Protein AF-A0A131XRS7-F1 (afdb_monomer_lite)

Sequence (82 aa):
GEVAGVSEVPCPFARRSQDFSTMAGGFLTTLYNGVFKRTSTFALAVIVGAFFVERATDAAADAIFESVNKGKLWKDIKKNYE

Structure (mmCIF, N/CA/C/O backbone):
data_AF-A0A131XRS7-F1
#
_entry.id   AF-A0A131XRS7-F1
#
loop_
_atom_site.group_PDB
_atom_site.id
_atom_site.type_symbol
_atom_site.label_atom_id
_atom_site.label_alt_id
_atom_site.label_comp_id
_atom_site.label_asym_id
_atom_site.label_entity_id
_atom_site.label_seq_id
_atom_site.pdbx_PDB_ins_code
_atom_site.Cartn_x
_atom_site.Cartn_y
_atom_site.Cartn_z
_atom_site.occupancy
_atom_site.B_iso_or_equiv
_atom_site.auth_seq_id
_atom_site.auth_comp_id
_atom_site.auth_asym_id
_atom_site.auth_atom_id
_atom_site.pdbx_PDB_model_num
ATOM 1 N N . GLY A 1 1 ? 47.623 -44.316 -40.620 1.00 45.28 1 GLY A N 1
ATOM 2 C CA . GLY A 1 1 ? 47.665 -43.030 -39.910 1.00 45.28 1 GLY A CA 1
ATOM 3 C C . GLY A 1 1 ? 46.328 -42.379 -40.115 1.00 45.28 1 GLY A C 1
ATOM 4 O O . GLY A 1 1 ? 46.069 -41.925 -41.218 1.00 45.28 1 GLY A O 1
ATOM 5 N N . GLU A 1 2 ? 45.463 -42.456 -39.112 1.00 47.28 2 GLU A N 1
ATOM 6 C CA . GLU A 1 2 ? 44.092 -41.956 -39.181 1.00 47.28 2 GLU A CA 1
ATOM 7 C C . GLU A 1 2 ? 44.029 -40.623 -38.438 1.00 47.28 2 GLU A C 1
ATOM 9 O O . GLU A 1 2 ? 44.244 -40.554 -37.230 1.00 47.28 2 GLU A O 1
ATOM 14 N N . VAL A 1 3 ? 43.820 -39.556 -39.203 1.00 56.38 3 VAL A N 1
ATOM 15 C CA . VAL A 1 3 ? 43.493 -38.223 -38.707 1.00 56.38 3 VAL A CA 1
ATOM 16 C C . VAL A 1 3 ? 41.975 -38.089 -38.763 1.00 56.38 3 VAL A C 1
ATOM 18 O O . VAL A 1 3 ? 41.407 -37.858 -39.826 1.00 56.38 3 VAL A O 1
ATOM 21 N N . ALA A 1 4 ? 41.308 -38.263 -37.625 1.00 54.12 4 ALA A N 1
ATOM 22 C CA . ALA A 1 4 ? 39.875 -38.028 -37.498 1.00 54.12 4 ALA A CA 1
ATOM 23 C C . ALA A 1 4 ? 39.603 -37.092 -36.315 1.00 54.12 4 ALA A C 1
ATOM 25 O O . ALA A 1 4 ? 39.791 -37.456 -35.160 1.00 54.12 4 ALA A O 1
ATOM 26 N N . GLY A 1 5 ? 39.191 -35.869 -36.662 1.00 52.12 5 GLY A N 1
ATOM 27 C CA . GLY A 1 5 ? 38.233 -35.030 -35.940 1.00 52.12 5 GLY A CA 1
ATOM 28 C C . GLY A 1 5 ? 38.404 -34.876 -34.432 1.00 52.12 5 GLY A C 1
ATOM 29 O O . GLY A 1 5 ? 37.849 -35.641 -33.651 1.00 52.12 5 GLY A O 1
ATOM 30 N N . VAL A 1 6 ? 39.046 -33.780 -34.031 1.00 53.47 6 VAL A N 1
ATOM 31 C CA . VAL A 1 6 ? 38.887 -33.185 -32.701 1.00 53.47 6 VAL A CA 1
ATOM 32 C C . VAL A 1 6 ? 37.404 -32.848 -32.503 1.00 53.47 6 VAL A C 1
ATOM 34 O O . VAL A 1 6 ? 36.907 -31.865 -33.045 1.00 53.47 6 VAL A O 1
ATOM 37 N N . SER A 1 7 ? 36.677 -33.674 -31.748 1.00 58.31 7 SER A N 1
ATOM 38 C CA . SER A 1 7 ? 35.397 -33.268 -31.172 1.00 58.31 7 SER A CA 1
ATOM 39 C C . SER A 1 7 ? 35.695 -32.223 -30.101 1.00 58.31 7 SER A C 1
ATOM 41 O O . SER A 1 7 ? 36.372 -32.536 -29.119 1.00 58.31 7 SER A O 1
ATOM 43 N N . GLU A 1 8 ? 35.221 -30.991 -30.278 1.00 60.03 8 GLU A N 1
ATOM 44 C CA . GLU A 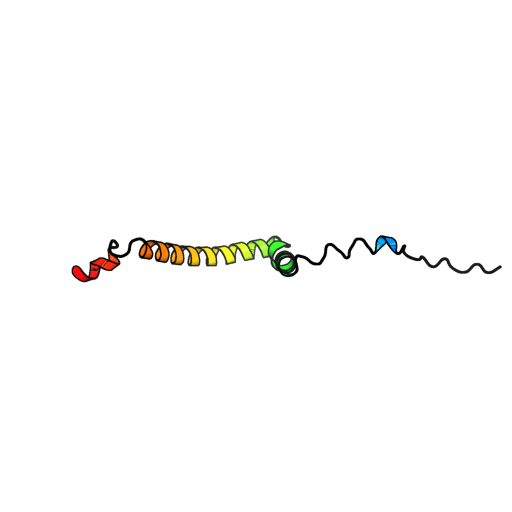1 8 ? 35.269 -29.974 -29.230 1.00 60.03 8 GLU A CA 1
ATOM 45 C C . GLU A 1 8 ? 34.461 -30.464 -28.025 1.00 60.03 8 GLU A C 1
ATOM 47 O O . GLU A 1 8 ? 33.234 -30.401 -28.000 1.00 60.03 8 GLU A O 1
ATOM 52 N N . VAL A 1 9 ? 35.153 -31.009 -27.025 1.00 62.38 9 VAL A N 1
ATOM 53 C CA . VAL A 1 9 ? 34.568 -31.303 -25.721 1.00 62.38 9 VAL A CA 1
ATOM 54 C C . VAL A 1 9 ? 34.489 -29.966 -24.987 1.00 62.38 9 VAL A C 1
ATOM 56 O O . VAL A 1 9 ? 35.538 -29.436 -24.610 1.00 62.38 9 VAL A O 1
ATOM 59 N N . PRO A 1 10 ? 33.299 -29.376 -24.766 1.00 64.12 10 PRO A N 1
ATOM 60 C CA . PRO A 1 10 ? 33.223 -28.211 -23.906 1.00 64.12 10 PRO A CA 1
ATOM 61 C C . PRO A 1 10 ? 33.673 -28.632 -22.506 1.00 64.12 10 PRO A C 1
ATOM 63 O O . PRO A 1 10 ? 33.172 -29.613 -21.950 1.00 64.12 10 PRO A O 1
ATOM 66 N N . CYS A 1 11 ? 34.640 -27.903 -21.944 1.00 64.50 11 CYS A N 1
ATOM 67 C CA . CYS A 1 11 ? 35.189 -28.190 -20.626 1.00 64.50 11 CYS A CA 1
ATOM 68 C C . CYS A 1 11 ? 34.049 -28.348 -19.597 1.00 64.50 11 CYS A C 1
ATOM 70 O O . CYS A 1 11 ? 33.247 -27.419 -19.437 1.00 64.50 11 CYS A O 1
ATOM 72 N N . PRO A 1 12 ? 33.986 -29.457 -18.834 1.00 58.56 12 PRO A N 1
ATOM 73 C CA . PRO A 1 12 ? 32.934 -29.685 -17.834 1.00 58.56 12 PRO A CA 1
ATOM 74 C C . PRO A 1 12 ? 32.940 -28.644 -16.697 1.00 58.56 12 PRO A C 1
ATOM 76 O O . PRO A 1 12 ? 31.980 -28.535 -15.938 1.00 58.56 12 PRO A O 1
ATOM 79 N N . PHE A 1 13 ? 34.001 -27.839 -16.603 1.00 59.47 13 PHE A N 1
ATOM 80 C CA . PHE A 1 13 ? 34.192 -26.805 -15.592 1.00 59.47 13 PHE A CA 1
ATOM 81 C C . PHE A 1 13 ? 33.418 -25.499 -15.863 1.00 59.47 13 PHE A C 1
ATOM 83 O O . PHE A 1 13 ? 33.082 -24.789 -14.921 1.00 59.47 13 PHE A O 1
ATOM 90 N N . ALA A 1 14 ? 33.048 -25.195 -17.113 1.00 53.97 14 ALA A N 1
ATOM 91 C CA . ALA A 1 14 ? 32.321 -23.958 -17.437 1.00 53.97 14 ALA A CA 1
ATOM 92 C C . ALA A 1 14 ? 30.794 -24.055 -17.233 1.00 53.97 14 ALA A C 1
ATOM 94 O O . ALA A 1 14 ? 30.090 -23.055 -17.341 1.00 53.97 14 ALA A O 1
ATOM 95 N N . ARG A 1 15 ? 30.267 -25.248 -16.920 1.00 56.03 15 ARG A N 1
ATOM 96 C CA . ARG A 1 15 ? 28.829 -25.475 -16.683 1.00 56.03 15 ARG A CA 1
ATOM 97 C C . ARG A 1 15 ? 28.453 -25.493 -15.194 1.00 56.03 15 ARG A C 1
ATOM 99 O O . ARG A 1 15 ? 27.281 -25.541 -14.866 1.00 56.03 15 ARG A O 1
ATOM 106 N N . ARG A 1 16 ? 29.428 -25.433 -14.280 1.00 51.81 16 ARG A N 1
ATOM 107 C CA . ARG A 1 16 ? 29.223 -25.574 -12.823 1.00 51.81 16 ARG A CA 1
ATOM 108 C C . ARG A 1 16 ? 29.370 -24.253 -12.049 1.00 51.81 16 ARG A C 1
ATOM 110 O O . ARG A 1 16 ? 29.727 -24.247 -10.881 1.00 51.81 16 ARG A O 1
ATOM 117 N N . SER A 1 17 ? 29.085 -23.114 -12.673 1.00 50.50 17 SER A N 1
ATOM 118 C CA . SER A 1 17 ? 28.919 -21.838 -11.951 1.00 50.50 17 SER A CA 1
ATOM 119 C C . SER A 1 17 ? 27.510 -21.250 -12.067 1.00 50.50 17 SER A C 1
ATOM 121 O O . SER A 1 17 ? 27.218 -20.258 -11.407 1.00 50.50 17 SER A O 1
ATOM 123 N N . GLN A 1 18 ? 26.612 -21.867 -12.846 1.00 57.34 18 GLN A N 1
ATOM 124 C CA . GLN A 1 18 ? 25.258 -21.343 -13.079 1.00 57.34 18 GLN A CA 1
ATOM 125 C C . GLN A 1 18 ? 24.168 -21.967 -12.187 1.00 57.34 18 GLN A C 1
ATOM 127 O O . GLN A 1 18 ? 23.050 -21.456 -12.147 1.00 57.34 18 GLN A O 1
ATOM 132 N N . ASP A 1 19 ? 24.492 -23.000 -11.403 1.00 54.94 19 ASP A N 1
ATOM 133 C CA . ASP A 1 19 ? 23.456 -23.843 -10.785 1.00 54.94 19 ASP A CA 1
ATOM 134 C C . ASP A 1 19 ? 23.187 -23.577 -9.290 1.00 54.94 19 ASP A C 1
ATOM 136 O O . ASP A 1 19 ? 22.224 -24.115 -8.755 1.00 54.94 19 ASP A O 1
ATOM 140 N N . PHE A 1 20 ? 23.965 -22.731 -8.598 1.00 51.50 20 PHE A N 1
ATOM 141 C CA . PHE A 1 20 ? 23.768 -22.487 -7.150 1.00 51.50 20 PHE A CA 1
ATOM 142 C C . PHE A 1 20 ? 23.195 -21.100 -6.790 1.00 51.50 20 PHE A C 1
ATOM 144 O O . PHE A 1 20 ? 22.865 -20.854 -5.636 1.00 51.50 20 PHE A O 1
ATOM 151 N N . SER A 1 21 ? 23.016 -20.195 -7.762 1.00 52.03 21 SER A N 1
ATOM 152 C CA . SER A 1 21 ? 22.461 -18.843 -7.522 1.00 52.03 21 SER A CA 1
ATOM 153 C C . SER A 1 21 ? 20.963 -18.712 -7.872 1.00 52.03 21 SER A C 1
ATOM 155 O O . SER A 1 21 ? 20.338 -17.682 -7.635 1.00 52.03 21 SER A O 1
ATOM 157 N N . THR A 1 22 ? 20.352 -19.766 -8.424 1.00 58.75 22 THR A N 1
ATOM 158 C CA . THR A 1 22 ? 19.042 -19.709 -9.111 1.00 58.75 22 THR A CA 1
ATOM 159 C C . THR A 1 22 ? 17.855 -20.186 -8.249 1.00 58.75 22 THR A C 1
ATOM 161 O O . THR A 1 22 ? 16.764 -20.399 -8.765 1.00 58.75 22 THR A O 1
ATOM 164 N N . MET A 1 23 ? 18.002 -20.358 -6.928 1.00 54.41 23 MET A N 1
ATOM 165 C CA . MET A 1 23 ? 16.980 -21.061 -6.118 1.00 54.41 23 MET A CA 1
ATOM 166 C C . MET A 1 23 ? 16.594 -20.406 -4.778 1.00 54.41 23 MET A C 1
ATOM 168 O O . MET A 1 23 ? 16.208 -21.105 -3.849 1.00 54.41 23 MET A O 1
ATOM 172 N N . ALA A 1 24 ? 16.636 -19.074 -4.661 1.00 57.56 24 ALA A N 1
ATOM 173 C CA . ALA A 1 24 ? 16.162 -18.364 -3.455 1.00 57.56 24 ALA A CA 1
ATOM 174 C C . ALA A 1 24 ? 15.028 -17.344 -3.703 1.00 57.56 24 ALA A C 1
ATOM 176 O O . ALA A 1 24 ? 14.574 -16.691 -2.769 1.00 57.56 24 ALA A O 1
ATOM 177 N N . GLY A 1 25 ? 14.545 -17.189 -4.942 1.00 63.00 25 GLY A N 1
ATOM 178 C CA . GLY A 1 25 ? 13.745 -16.014 -5.312 1.00 63.00 25 GLY A CA 1
ATOM 179 C C . GLY A 1 25 ? 12.523 -16.247 -6.190 1.00 63.00 25 GLY A C 1
ATOM 180 O O . GLY A 1 25 ? 12.075 -15.286 -6.795 1.00 63.00 25 GLY A O 1
ATOM 181 N N . GLY A 1 26 ? 11.959 -17.455 -6.296 1.00 78.44 26 GLY A N 1
ATOM 182 C CA . GLY A 1 26 ? 10.942 -17.770 -7.320 1.00 78.44 26 GLY A CA 1
ATOM 183 C C . GLY A 1 26 ? 9.794 -16.750 -7.445 1.00 78.44 26 GLY A C 1
ATOM 184 O O . GLY A 1 26 ? 9.426 -16.367 -8.556 1.00 78.44 26 GLY A O 1
ATOM 185 N N . PHE A 1 27 ? 9.295 -16.219 -6.325 1.00 83.81 27 PHE A N 1
ATOM 186 C CA . PHE A 1 27 ? 8.247 -15.193 -6.327 1.00 83.81 27 PHE A CA 1
ATOM 187 C C . PHE A 1 27 ? 8.763 -13.797 -6.717 1.00 83.81 27 PHE A C 1
ATOM 189 O O . PHE A 1 27 ? 8.233 -13.181 -7.641 1.00 83.81 27 PHE A O 1
ATOM 196 N N . LEU A 1 28 ? 9.827 -13.307 -6.070 1.00 87.19 28 LEU A N 1
ATOM 197 C CA . LEU A 1 28 ? 10.399 -11.984 -6.357 1.00 87.19 28 LEU A CA 1
ATOM 198 C C . LEU A 1 28 ? 10.978 -11.902 -7.775 1.00 87.19 28 LEU A C 1
ATOM 200 O O . LEU A 1 28 ? 10.837 -10.884 -8.444 1.00 87.19 28 LEU A O 1
ATOM 204 N N . THR A 1 29 ? 11.566 -12.988 -8.272 1.00 86.94 29 THR A N 1
ATOM 205 C CA . THR A 1 29 ? 12.050 -13.117 -9.649 1.00 86.94 29 THR A CA 1
ATOM 206 C C . THR A 1 29 ? 10.892 -13.093 -10.648 1.00 86.94 29 THR A C 1
ATOM 208 O O . THR A 1 29 ? 11.016 -12.474 -11.705 1.00 86.94 29 THR A O 1
ATOM 211 N N . THR A 1 30 ? 9.751 -13.705 -10.320 1.00 87.25 30 THR A N 1
ATOM 212 C CA . THR A 1 30 ? 8.542 -13.644 -11.158 1.00 87.25 30 THR A CA 1
ATOM 213 C C . THR A 1 30 ? 7.953 -12.235 -11.185 1.00 87.25 30 THR A C 1
ATOM 215 O O . THR A 1 30 ? 7.688 -11.709 -12.265 1.00 87.25 30 THR A O 1
ATOM 218 N N . LEU A 1 31 ? 7.831 -11.577 -10.028 1.00 88.56 31 LEU A N 1
ATOM 219 C CA . LEU A 1 31 ? 7.381 -10.184 -9.944 1.00 88.56 31 LEU A CA 1
ATOM 220 C C . LEU A 1 31 ? 8.316 -9.232 -10.688 1.00 88.56 31 LEU A C 1
ATOM 222 O O . LEU A 1 31 ? 7.855 -8.365 -11.430 1.00 88.56 31 LEU A O 1
ATOM 226 N N . TYR A 1 32 ? 9.629 -9.401 -10.525 1.00 88.38 32 TYR A N 1
ATOM 227 C CA . TYR A 1 32 ? 10.613 -8.576 -11.208 1.00 88.38 32 TYR A CA 1
ATOM 228 C C . TYR A 1 32 ? 10.479 -8.716 -12.721 1.00 88.38 32 TYR A C 1
ATOM 230 O O . TYR A 1 32 ? 10.316 -7.721 -13.419 1.00 88.38 32 TYR A O 1
ATOM 238 N N . ASN A 1 33 ? 10.463 -9.948 -13.234 1.00 86.94 33 ASN A N 1
ATOM 239 C CA . ASN A 1 33 ? 10.326 -10.186 -14.667 1.00 86.94 33 ASN A CA 1
ATOM 240 C C . ASN A 1 33 ? 8.956 -9.766 -15.227 1.00 86.94 33 ASN A C 1
ATOM 242 O O . ASN A 1 33 ? 8.899 -9.371 -16.390 1.00 86.94 33 ASN A O 1
ATOM 246 N N . GLY A 1 34 ? 7.886 -9.834 -14.427 1.00 86.44 34 GLY A N 1
ATOM 247 C CA . GLY A 1 34 ? 6.524 -9.502 -14.851 1.00 86.44 34 GLY A CA 1
ATOM 248 C C . GLY A 1 34 ? 6.186 -8.011 -14.799 1.00 86.44 34 GLY A C 1
ATOM 249 O O . GLY A 1 34 ? 5.540 -7.504 -15.711 1.00 86.44 34 GLY A O 1
ATOM 250 N N . VAL A 1 35 ? 6.624 -7.300 -13.758 1.00 86.38 35 VAL A N 1
ATOM 251 C CA . VAL A 1 35 ? 6.172 -5.926 -13.479 1.00 86.38 35 VAL A CA 1
ATOM 252 C C . VAL A 1 35 ? 7.322 -4.922 -13.489 1.00 86.38 35 VAL A C 1
ATOM 254 O O . VAL A 1 35 ? 7.198 -3.868 -14.110 1.00 86.38 35 VAL A O 1
ATOM 257 N N . PHE A 1 36 ? 8.454 -5.245 -12.859 1.00 88.00 36 PHE A N 1
ATOM 258 C CA . PHE A 1 36 ? 9.532 -4.276 -12.609 1.00 88.00 36 PHE A CA 1
ATOM 259 C C . PHE A 1 36 ? 10.637 -4.244 -13.684 1.00 88.00 36 PHE A C 1
ATOM 261 O O . PHE A 1 36 ? 11.441 -3.317 -13.707 1.00 88.00 36 PHE A O 1
ATOM 268 N N . LYS A 1 37 ? 10.692 -5.223 -14.597 1.00 88.50 37 LYS A N 1
ATOM 269 C CA . LYS A 1 37 ? 11.743 -5.342 -15.626 1.00 88.50 37 LYS A CA 1
ATOM 270 C C . LYS A 1 37 ? 11.585 -4.370 -16.796 1.00 88.50 37 LYS A C 1
ATOM 272 O O . LYS A 1 37 ? 12.580 -3.994 -17.413 1.00 88.50 37 LYS A O 1
ATOM 277 N N . ARG A 1 38 ? 10.354 -3.991 -17.152 1.00 91.44 38 ARG A N 1
ATOM 278 C CA . ARG A 1 38 ? 10.067 -3.031 -18.232 1.00 91.44 38 ARG A CA 1
ATOM 279 C C . ARG A 1 38 ? 9.541 -1.740 -17.608 1.00 91.44 38 ARG A C 1
ATOM 281 O O . ARG A 1 38 ? 8.614 -1.770 -16.807 1.00 91.44 38 ARG A O 1
ATOM 288 N N . THR A 1 39 ? 10.100 -0.598 -18.003 1.00 91.06 39 THR A N 1
ATOM 289 C CA . THR A 1 39 ? 9.720 0.714 -17.448 1.00 91.06 39 THR A CA 1
ATOM 290 C C . THR A 1 39 ? 8.258 1.072 -17.726 1.00 91.06 39 THR A C 1
ATOM 292 O O . THR A 1 39 ? 7.601 1.663 -16.874 1.00 91.06 39 THR A O 1
ATOM 295 N N . SER A 1 40 ? 7.719 0.660 -18.876 1.00 91.06 40 SER A N 1
ATOM 296 C CA . SER A 1 40 ? 6.313 0.869 -19.238 1.00 91.06 40 SER A CA 1
ATOM 297 C C . SER A 1 40 ? 5.341 0.058 -18.373 1.00 91.06 40 SER A C 1
ATOM 299 O O . SER A 1 40 ? 4.351 0.610 -17.898 1.00 91.06 40 SER A O 1
ATOM 301 N N . THR A 1 41 ? 5.618 -1.226 -18.116 1.00 90.94 41 THR A N 1
ATOM 302 C CA . THR A 1 41 ? 4.777 -2.063 -17.234 1.00 90.94 41 THR A CA 1
ATOM 303 C C . THR A 1 41 ? 4.887 -1.626 -15.781 1.00 90.94 41 THR A C 1
ATOM 305 O O . THR A 1 41 ? 3.897 -1.651 -15.054 1.00 90.94 41 THR A O 1
ATOM 308 N N . PHE A 1 42 ? 6.072 -1.172 -15.374 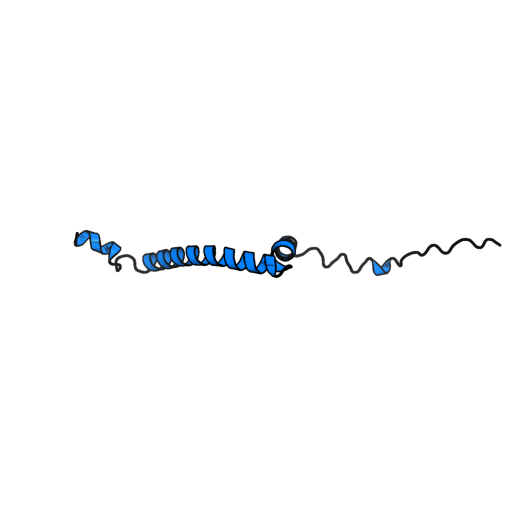1.00 92.94 42 PHE A N 1
ATOM 309 C CA . PHE A 1 42 ? 6.307 -0.614 -14.052 1.00 92.94 42 PHE A CA 1
ATOM 310 C C . PHE A 1 42 ? 5.481 0.655 -13.818 1.00 92.94 42 PHE A C 1
ATOM 312 O O . PHE A 1 42 ? 4.776 0.741 -12.817 1.00 92.94 42 PHE A O 1
ATOM 319 N N . ALA A 1 43 ? 5.503 1.608 -14.755 1.00 94.94 43 ALA A N 1
ATOM 320 C CA . ALA A 1 43 ? 4.722 2.838 -14.640 1.00 94.94 43 ALA A CA 1
ATOM 321 C C . ALA A 1 43 ? 3.217 2.554 -14.505 1.00 94.94 43 ALA A C 1
ATOM 323 O O . ALA A 1 43 ? 2.560 3.119 -13.633 1.00 94.94 43 ALA A O 1
ATOM 324 N N . LEU A 1 44 ? 2.681 1.626 -15.307 1.00 94.75 44 LEU A N 1
ATOM 325 C CA . LEU A 1 44 ? 1.282 1.204 -15.190 1.00 94.75 44 LEU A CA 1
ATOM 326 C C . LEU A 1 44 ? 0.979 0.575 -13.827 1.00 94.75 44 LEU A C 1
ATOM 328 O O . LEU A 1 44 ? -0.031 0.910 -13.214 1.00 94.75 44 LEU A O 1
ATOM 332 N N . ALA A 1 45 ? 1.854 -0.296 -13.325 1.00 94.62 45 ALA A N 1
ATOM 333 C CA . ALA A 1 45 ? 1.675 -0.912 -12.016 1.00 94.62 45 ALA A CA 1
ATOM 334 C C . ALA A 1 45 ? 1.720 0.106 -10.870 1.00 94.62 45 ALA A C 1
ATOM 336 O O . ALA A 1 45 ? 0.956 -0.029 -9.919 1.00 94.62 45 ALA A O 1
ATOM 337 N N . VAL A 1 46 ? 2.560 1.140 -10.969 1.00 94.31 46 VAL A N 1
ATOM 338 C CA . VAL A 1 46 ? 2.609 2.230 -9.985 1.00 94.31 46 VAL A CA 1
ATOM 339 C C . VAL A 1 46 ? 1.340 3.074 -10.034 1.00 94.31 46 VAL A C 1
ATOM 341 O O . VAL A 1 46 ? 0.786 3.355 -8.981 1.00 94.31 46 VAL A O 1
ATOM 344 N N . ILE A 1 47 ? 0.844 3.442 -11.219 1.00 96.06 47 ILE A N 1
ATOM 345 C CA . ILE A 1 47 ? -0.398 4.224 -11.351 1.00 96.06 47 ILE A CA 1
ATOM 346 C C . ILE A 1 47 ? -1.577 3.449 -10.762 1.00 96.06 47 ILE A C 1
ATOM 348 O O . ILE A 1 47 ? -2.299 3.961 -9.913 1.00 96.06 47 ILE A O 1
ATOM 352 N N . VAL A 1 48 ? -1.747 2.192 -11.176 1.00 95.69 48 VAL A N 1
ATOM 353 C CA . VAL A 1 48 ? -2.821 1.330 -10.671 1.00 95.69 48 VAL A CA 1
ATOM 354 C C . VAL A 1 48 ? -2.667 1.116 -9.166 1.00 95.69 48 VAL A C 1
ATOM 356 O O . VAL A 1 48 ? -3.627 1.284 -8.421 1.00 95.69 48 VAL A O 1
ATOM 359 N N . GLY A 1 49 ? -1.454 0.804 -8.706 1.00 95.38 49 GLY A N 1
ATOM 360 C CA . GLY A 1 49 ? -1.151 0.641 -7.289 1.00 95.38 49 GLY A CA 1
ATOM 361 C C . GLY A 1 49 ? -1.470 1.892 -6.472 1.00 95.38 49 GLY A C 1
ATOM 362 O O . GLY A 1 49 ? -2.068 1.770 -5.410 1.00 95.38 49 GLY A O 1
ATOM 363 N N . ALA A 1 50 ? -1.150 3.082 -6.983 1.00 95.88 50 ALA A N 1
ATOM 364 C CA . ALA A 1 50 ? -1.427 4.349 -6.316 1.00 95.88 50 ALA A CA 1
ATOM 365 C C . ALA A 1 50 ? -2.929 4.566 -6.096 1.00 95.88 50 ALA A C 1
ATOM 367 O O . ALA A 1 50 ? -3.316 4.869 -4.973 1.00 95.88 50 ALA A O 1
ATOM 368 N N . PHE A 1 51 ? -3.777 4.312 -7.100 1.00 95.69 51 PHE A N 1
ATOM 369 C CA . PHE A 1 51 ? -5.236 4.419 -6.943 1.00 95.69 51 PHE A CA 1
ATOM 370 C C . PHE A 1 51 ? -5.785 3.504 -5.841 1.00 95.69 51 PHE A C 1
ATOM 372 O O . PHE A 1 51 ? -6.658 3.895 -5.065 1.00 95.69 51 PHE A O 1
ATOM 379 N N . PHE A 1 52 ? -5.285 2.269 -5.761 1.00 96.44 52 PHE A N 1
ATOM 380 C CA . PHE A 1 52 ? -5.723 1.333 -4.726 1.00 96.44 52 PHE A CA 1
ATOM 381 C C . PHE A 1 52 ? -5.184 1.700 -3.345 1.00 96.44 52 PHE A C 1
ATOM 383 O O . PHE A 1 52 ? -5.917 1.595 -2.363 1.00 96.44 52 PHE A O 1
ATOM 390 N N . VAL A 1 53 ? -3.925 2.132 -3.266 1.00 96.50 53 VAL A N 1
ATOM 391 C CA . VAL A 1 53 ? -3.306 2.564 -2.011 1.00 96.50 53 VAL A CA 1
ATOM 392 C C . VAL A 1 53 ? -4.011 3.800 -1.473 1.00 96.50 53 VAL A C 1
ATOM 394 O O . VAL A 1 53 ? -4.394 3.773 -0.316 1.00 96.50 53 VAL A O 1
ATOM 397 N N . GLU A 1 54 ? -4.268 4.819 -2.295 1.00 94.88 54 GLU A N 1
ATOM 398 C CA . GLU A 1 54 ? -5.025 6.018 -1.907 1.00 94.88 54 GLU A CA 1
ATOM 399 C C . GLU A 1 54 ? -6.357 5.634 -1.250 1.00 94.88 54 GLU A C 1
ATOM 401 O O . GLU A 1 54 ? -6.605 5.945 -0.085 1.00 94.88 54 GLU A O 1
ATOM 406 N N . ARG A 1 55 ? -7.167 4.826 -1.946 1.00 96.00 55 ARG A N 1
ATOM 407 C CA . ARG A 1 55 ? -8.486 4.416 -1.453 1.00 96.00 55 ARG A CA 1
ATOM 408 C C . ARG A 1 55 ? -8.426 3.579 -0.175 1.00 96.00 55 ARG A C 1
ATOM 410 O O . ARG A 1 55 ? -9.320 3.679 0.668 1.00 96.00 55 ARG A O 1
ATOM 417 N N . ALA A 1 56 ? -7.420 2.716 -0.059 1.00 96.19 56 ALA A N 1
ATOM 418 C CA . ALA A 1 56 ? -7.216 1.886 1.119 1.00 96.19 56 ALA A CA 1
ATOM 419 C C . ALA A 1 56 ? -6.705 2.711 2.304 1.00 96.19 56 ALA A C 1
ATOM 421 O O . ALA A 1 56 ? -7.152 2.497 3.428 1.00 96.19 56 ALA A O 1
ATOM 422 N N . THR A 1 57 ? -5.793 3.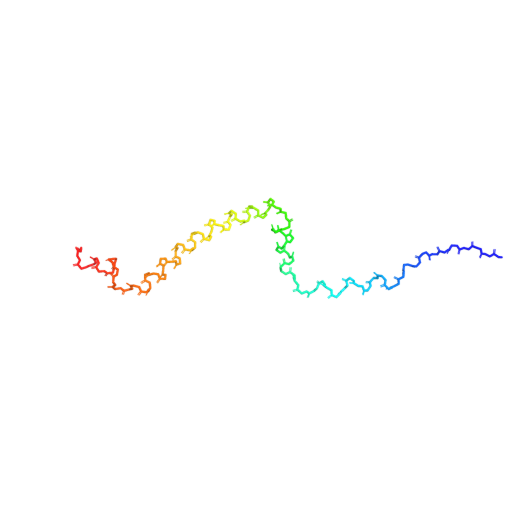652 2.060 1.00 95.56 57 THR A N 1
ATOM 423 C CA . THR A 1 57 ? -5.214 4.523 3.080 1.00 95.56 57 THR A CA 1
ATOM 424 C C . THR A 1 57 ? -6.262 5.458 3.655 1.00 95.56 57 THR A C 1
ATOM 426 O O . THR A 1 57 ? -6.328 5.540 4.874 1.00 95.56 57 THR A O 1
ATOM 429 N N . ASP A 1 58 ? -7.122 6.069 2.840 1.00 94.44 58 ASP A N 1
ATOM 430 C CA . ASP A 1 58 ? -8.213 6.913 3.345 1.00 94.44 58 ASP A CA 1
ATOM 431 C C . ASP A 1 58 ? -9.142 6.125 4.276 1.00 94.44 58 ASP A C 1
ATOM 433 O O . ASP A 1 58 ? -9.359 6.503 5.426 1.00 94.44 58 ASP A O 1
ATOM 437 N N . ALA A 1 59 ? -9.616 4.958 3.825 1.00 95.88 59 ALA A N 1
ATOM 438 C CA . ALA A 1 59 ? -10.510 4.120 4.621 1.00 95.88 59 ALA A CA 1
ATOM 439 C C . ALA A 1 59 ? -9.841 3.590 5.902 1.00 95.88 59 ALA A C 1
ATOM 441 O O . ALA A 1 59 ? -10.476 3.506 6.955 1.00 95.88 59 ALA A O 1
ATOM 442 N N . ALA A 1 60 ? -8.561 3.220 5.825 1.00 96.06 60 ALA A N 1
ATOM 443 C CA . ALA A 1 60 ? -7.803 2.752 6.978 1.00 96.06 60 ALA A CA 1
ATOM 444 C C . ALA A 1 60 ? -7.533 3.886 7.972 1.00 96.06 60 ALA A C 1
ATOM 446 O O . ALA A 1 60 ? -7.677 3.686 9.177 1.00 96.06 60 ALA A O 1
ATOM 447 N N . ALA A 1 61 ? -7.157 5.067 7.480 1.00 96.06 61 ALA A N 1
ATOM 448 C CA . ALA A 1 61 ? -6.895 6.242 8.296 1.00 96.06 61 ALA A CA 1
ATOM 449 C C . ALA A 1 61 ? -8.160 6.678 9.032 1.00 96.06 61 ALA A C 1
ATOM 451 O O . ALA A 1 61 ? -8.103 6.863 10.248 1.00 96.06 61 ALA A O 1
ATOM 452 N N . ASP A 1 62 ? -9.297 6.739 8.334 1.00 94.81 62 ASP A N 1
ATOM 453 C CA . ASP A 1 62 ? -10.592 7.007 8.948 1.00 94.81 62 ASP A CA 1
ATOM 454 C C . ASP A 1 62 ? -10.882 5.976 10.031 1.00 94.81 62 ASP A C 1
ATOM 456 O O . ASP A 1 62 ? -11.038 6.356 11.187 1.00 94.81 62 ASP A O 1
ATOM 460 N N . ALA A 1 63 ? -10.847 4.677 9.712 1.00 94.25 63 ALA A N 1
ATOM 461 C CA . ALA A 1 63 ? -11.134 3.609 10.670 1.00 94.25 63 ALA A CA 1
ATOM 462 C C . ALA A 1 63 ? -10.252 3.682 11.928 1.00 94.25 63 ALA A C 1
ATOM 464 O O . ALA A 1 63 ? -10.751 3.559 13.052 1.00 94.25 63 ALA A O 1
ATOM 465 N N . ILE A 1 64 ? -8.949 3.920 11.759 1.00 96.00 64 ILE A N 1
ATOM 466 C CA . ILE A 1 64 ? -8.015 4.102 12.873 1.00 96.00 64 ILE A CA 1
ATOM 467 C C . ILE A 1 64 ? -8.408 5.345 13.674 1.00 96.00 64 ILE A C 1
ATOM 469 O O . ILE A 1 64 ? -8.526 5.272 14.899 1.00 96.00 64 ILE A O 1
ATOM 473 N N . PHE A 1 65 ? -8.675 6.465 13.009 1.00 93.94 65 PHE A N 1
ATOM 474 C CA . PHE A 1 65 ? -9.026 7.720 13.655 1.00 93.94 65 PHE A CA 1
ATOM 475 C C . PHE A 1 65 ? -10.340 7.633 14.439 1.00 93.94 65 PHE A C 1
ATOM 477 O O . PHE A 1 65 ? -10.388 8.078 15.591 1.00 93.94 65 PHE A O 1
ATOM 484 N N . GLU A 1 66 ? -11.386 7.016 13.877 1.00 94.00 66 GLU A N 1
ATOM 485 C CA . GLU A 1 66 ? -12.634 6.773 14.605 1.00 94.00 66 GLU A CA 1
ATOM 486 C C . GLU A 1 66 ? -12.380 5.854 15.793 1.00 94.00 66 GLU A C 1
ATOM 488 O O . GLU A 1 66 ? -12.914 6.091 1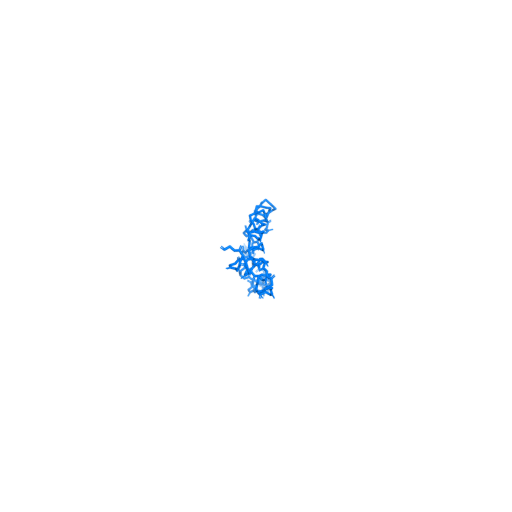6.872 1.00 94.00 66 GLU A O 1
ATOM 493 N N . SER A 1 67 ? -11.539 4.828 15.617 1.00 92.25 67 SER A N 1
ATOM 494 C CA . SER A 1 67 ? -11.272 3.858 16.674 1.00 92.25 67 SER A CA 1
ATOM 495 C C . SER A 1 67 ? -10.558 4.463 17.883 1.00 92.25 67 SER A C 1
ATOM 497 O O . SER A 1 67 ? -10.847 4.078 19.016 1.00 9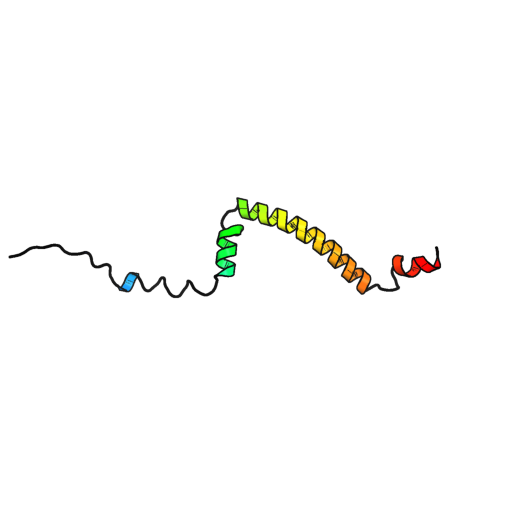2.25 67 SER A O 1
ATOM 499 N N . VAL A 1 68 ? -9.672 5.431 17.645 1.00 94.69 68 VAL A N 1
ATOM 500 C CA . VAL A 1 68 ? -8.915 6.134 18.686 1.00 94.69 68 VAL A CA 1
ATOM 501 C C . VAL A 1 68 ? -9.760 7.227 19.344 1.00 94.69 68 VAL A C 1
ATOM 503 O O . VAL A 1 68 ? -9.625 7.472 20.541 1.00 94.69 68 VAL A O 1
ATOM 506 N N . ASN A 1 69 ? -10.662 7.864 18.594 1.00 91.81 69 ASN A N 1
ATOM 507 C CA . ASN A 1 69 ? -11.462 8.999 19.064 1.00 91.81 69 ASN A CA 1
ATOM 508 C C . ASN A 1 69 ? -12.927 8.643 19.366 1.00 91.81 69 ASN A C 1
ATOM 510 O O . ASN A 1 69 ? -13.787 9.530 19.374 1.00 91.81 69 ASN A O 1
ATOM 514 N N . LYS A 1 70 ? -13.216 7.364 19.643 1.00 86.50 70 LYS A N 1
ATOM 515 C CA . LYS A 1 70 ? -14.569 6.896 19.983 1.00 86.50 70 LYS A CA 1
ATOM 516 C C . LYS A 1 70 ? -15.164 7.714 21.127 1.00 86.50 70 LYS A C 1
ATOM 518 O O . LYS A 1 70 ? -14.537 7.899 22.169 1.00 86.50 70 LYS A O 1
ATOM 523 N N . GLY A 1 71 ? -16.388 8.193 20.933 1.00 83.44 71 GLY A N 1
ATOM 524 C CA . GLY A 1 71 ? -17.147 8.954 21.926 1.00 83.44 71 GLY A CA 1
ATOM 525 C C . GLY A 1 71 ? -16.787 10.439 22.016 1.00 83.44 71 GLY A C 1
ATOM 526 O O . GLY A 1 71 ? -17.501 11.184 22.680 1.00 83.44 71 GLY A O 1
ATOM 527 N N . LYS A 1 72 ? -15.721 10.892 21.340 1.00 85.94 72 LYS A N 1
ATOM 528 C CA . LYS A 1 72 ? -15.383 12.321 21.203 1.00 85.94 72 LYS A CA 1
ATOM 529 C C . LYS A 1 72 ? -15.842 12.907 19.876 1.00 85.94 72 LYS A C 1
ATOM 531 O O . LYS A 1 72 ? -15.899 14.127 19.733 1.00 85.94 72 LYS A O 1
ATOM 536 N N . LEU A 1 73 ? -16.114 12.058 18.891 1.00 88.56 73 LEU A N 1
ATOM 537 C CA . LEU A 1 73 ? -16.426 12.520 17.554 1.00 88.56 73 LEU A CA 1
ATOM 538 C C . LEU A 1 73 ? -17.894 12.926 17.436 1.00 88.56 73 LEU A C 1
ATOM 540 O O . LEU A 1 73 ? -18.771 12.266 17.990 1.00 88.56 7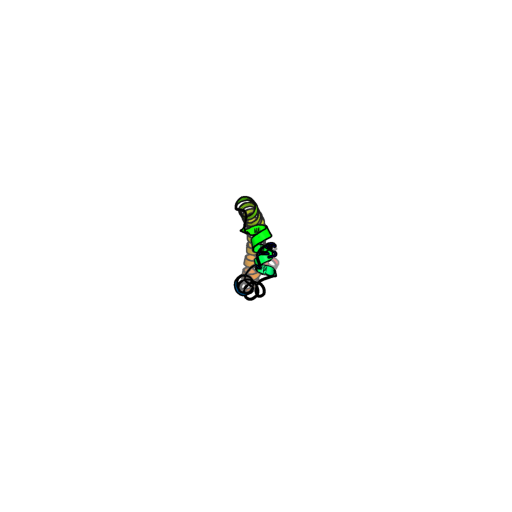3 LEU A O 1
ATOM 544 N N . TRP A 1 74 ? -18.163 13.989 16.667 1.00 86.12 74 TRP A N 1
ATOM 545 C CA . TRP A 1 74 ? -19.522 14.508 16.469 1.00 86.12 74 TRP A CA 1
ATOM 546 C C . TRP A 1 74 ? -20.506 13.406 16.056 1.00 86.12 74 TRP A C 1
ATOM 548 O O . TRP A 1 74 ? -21.589 13.319 16.619 1.00 86.12 74 TRP A O 1
ATOM 558 N N . LYS A 1 75 ? -20.096 12.495 15.164 1.00 85.25 75 LYS A N 1
ATOM 559 C CA . LYS A 1 75 ? -20.902 11.337 14.735 1.00 85.25 75 LYS A CA 1
ATOM 560 C C . LYS A 1 75 ? -21.394 10.434 15.878 1.00 85.25 75 LYS A C 1
ATOM 562 O O . LYS A 1 75 ? -22.471 9.865 15.754 1.00 85.25 75 LYS A O 1
ATOM 567 N N . ASP A 1 76 ? -20.663 10.345 16.990 1.00 84.25 76 ASP A N 1
ATOM 568 C CA . ASP A 1 76 ? -21.031 9.506 18.139 1.00 84.25 76 ASP A CA 1
ATOM 569 C C . ASP A 1 76 ? -22.009 10.218 19.091 1.00 84.25 76 ASP A C 1
ATOM 571 O O . ASP A 1 76 ? -22.832 9.574 19.751 1.00 84.25 76 ASP A O 1
ATOM 575 N N . ILE A 1 77 ? -21.923 11.552 19.167 1.00 84.62 77 ILE A N 1
ATOM 576 C CA . ILE A 1 77 ? -22.734 12.395 20.062 1.00 84.62 77 ILE A CA 1
ATOM 577 C C . ILE A 1 77 ? -23.962 13.006 19.382 1.00 84.62 77 ILE A C 1
ATOM 579 O O . ILE A 1 77 ? -24.893 13.396 20.085 1.00 84.62 77 ILE A O 1
ATOM 583 N N . LYS A 1 78 ? -24.001 13.030 18.043 1.00 85.38 78 LYS A N 1
ATOM 584 C CA . LYS A 1 78 ? -25.079 13.602 17.221 1.00 85.38 78 LYS A CA 1
ATOM 585 C C . LYS A 1 78 ? -26.462 13.065 17.587 1.00 85.38 78 LYS A C 1
ATOM 587 O O . LYS A 1 78 ? -27.406 13.836 17.636 1.00 85.38 78 LYS A O 1
ATOM 592 N N . LYS A 1 79 ? -26.552 11.784 17.962 1.00 83.31 79 LYS A N 1
ATOM 593 C CA . LYS A 1 79 ? -27.786 11.114 18.419 1.00 83.31 79 LYS A CA 1
ATOM 594 C C . LYS A 1 79 ? -28.481 11.754 19.632 1.00 83.31 79 LYS A C 1
ATOM 596 O O . LYS A 1 79 ? -29.568 11.328 19.987 1.00 83.31 79 LYS A O 1
ATOM 601 N N . ASN A 1 80 ? -27.819 12.674 20.334 1.00 77.31 80 ASN A N 1
ATOM 602 C CA . ASN A 1 80 ? -28.397 13.389 21.474 1.00 77.31 80 ASN A CA 1
ATOM 603 C C . ASN A 1 80 ? -28.917 14.787 21.093 1.00 77.31 80 ASN A C 1
ATOM 605 O O . ASN A 1 80 ? -29.496 15.463 21.938 1.00 77.31 80 ASN A O 1
ATOM 609 N N . TYR A 1 81 ? -28.658 15.240 19.863 1.00 75.81 81 TYR A N 1
ATOM 610 C CA . TYR A 1 81 ? -28.927 16.602 19.388 1.00 75.81 81 TYR A CA 1
ATOM 611 C C . TYR A 1 81 ? -29.781 16.640 18.107 1.00 75.81 81 TYR A C 1
ATOM 613 O O . TYR A 1 81 ? -30.096 17.726 17.624 1.00 75.81 81 TYR A O 1
ATOM 621 N N . GLU A 1 82 ? -30.156 15.471 17.587 1.00 65.94 82 GLU A N 1
ATOM 622 C CA . GLU A 1 82 ? -31.180 15.222 16.563 1.00 65.94 82 GLU A CA 1
ATOM 623 C C . GLU A 1 82 ? -32.194 14.226 17.129 1.00 65.94 82 GLU A C 1
ATOM 625 O O . GLU A 1 82 ? -33.400 14.407 16.854 1.00 65.94 82 GLU A O 1
#

Secondary structure (DSSP, 8-state):
-----------GGGGSSSSSSSSS-HHHHHHIIIIISSHHHHHHHHHHHHHHHHHHHHHHHHHHHHHHSTTTSHHHHGGGT-

pLDDT: mean 79.65, std 16.76, range [45.28, 96.5]

Radius of gyration: 30.42 Å; chains: 1; bounding box: 79×60×62 Å

InterPro domains:
  IPR008027 Cytochrome b-c1 complex subunit 9 [PF05365] (29-81)
  IPR008027 Cytochrome b-c1 complex subunit 9 [PTHR12980] (23-79)
  IPR036656 Cytochrome b-c1 complex subunit 9 superfamily [G3DSA:1.20.5.260] (23-82)
  IPR036656 Cytochrome b-c1 complex subunit 9 superfamily [SSF81514] (26-81)

Organism: NCBI:txid257692

Foldseek 3Di:
DDDDDDDPDPPPVVVPPPPPPPPDAPPVVCCCVQAVVDPVSVVVCVVVVVVVCVVVVVVVVVVVVCVVCPPVDCVNVVVVVD